Protein AF-A0A1Z4QZ25-F1 (afdb_monomer_lite)

Sequence (84 aa):
MSGQIFFLSKEEFLESFDFGEVVDRVTIDLSNAHLWDQGAVATLDRIVWKFRRNGADVKLLGLNQASATLVEKLGIHNQSGSEK

Structure (mmCIF, N/CA/C/O backbone):
data_AF-A0A1Z4QZ25-F1
#
_entry.id   AF-A0A1Z4QZ25-F1
#
loop_
_atom_site.group_PDB
_atom_site.id
_atom_site.type_symbol
_atom_site.label_atom_id
_atom_site.label_alt_id
_atom_site.label_comp_id
_atom_site.label_asym_id
_atom_site.label_entity_id
_atom_site.label_seq_id
_atom_site.pdbx_PDB_ins_code
_atom_site.Cartn_x
_atom_site.Cartn_y
_atom_site.Cartn_z
_atom_site.occupancy
_atom_site.B_iso_or_equiv
_atom_site.auth_seq_id
_atom_site.auth_comp_id
_atom_site.auth_asym_id
_atom_site.auth_atom_id
_atom_site.pdbx_PDB_model_num
ATOM 1 N N . MET A 1 1 ? -18.259 -1.077 -0.987 1.00 26.95 1 MET A N 1
ATOM 2 C CA . MET A 1 1 ? -17.701 -0.542 -2.246 1.00 26.95 1 MET A CA 1
ATOM 3 C C . MET A 1 1 ? -16.194 -0.698 -2.145 1.00 26.95 1 MET A C 1
ATOM 5 O O . MET A 1 1 ? -15.624 -0.132 -1.229 1.00 26.95 1 MET A O 1
ATOM 9 N N . SER A 1 2 ? -15.571 -1.544 -2.962 1.00 32.28 2 SER A N 1
ATOM 10 C CA . SER A 1 2 ? -14.119 -1.774 -2.947 1.00 32.28 2 SER A CA 1
ATOM 11 C C . SER A 1 2 ? -13.490 -0.958 -4.075 1.00 32.28 2 SER A C 1
ATOM 13 O O . SER A 1 2 ? -13.740 -1.231 -5.246 1.00 32.28 2 SER A O 1
ATOM 15 N N . GLY A 1 3 ? -12.745 0.086 -3.710 1.00 34.16 3 GLY A N 1
ATOM 16 C CA . GLY A 1 3 ? -12.046 0.959 -4.649 1.00 34.16 3 GLY A CA 1
ATOM 17 C C . GLY A 1 3 ? -10.820 0.265 -5.233 1.00 34.16 3 GLY A C 1
ATOM 18 O O . GLY A 1 3 ? -9.994 -0.275 -4.501 1.00 34.16 3 GLY A O 1
ATOM 19 N N . GLN A 1 4 ? -10.720 0.268 -6.556 1.00 38.12 4 GLN A N 1
ATOM 20 C CA . GLN A 1 4 ? -9.550 -0.192 -7.290 1.00 38.12 4 GLN A CA 1
ATOM 21 C C . GLN A 1 4 ? -8.665 1.030 -7.545 1.00 38.12 4 GLN A C 1
ATOM 23 O O . GLN A 1 4 ? -9.101 1.965 -8.214 1.00 38.12 4 GLN A O 1
ATOM 28 N N . ILE A 1 5 ? -7.460 1.051 -6.972 1.00 44.53 5 ILE A N 1
ATOM 29 C CA . ILE A 1 5 ? -6.553 2.196 -7.091 1.00 44.53 5 ILE A CA 1
ATOM 30 C C . ILE A 1 5 ? -5.492 1.904 -8.159 1.00 44.53 5 ILE A C 1
ATOM 32 O O . ILE A 1 5 ? -4.802 0.887 -8.101 1.00 44.53 5 ILE A O 1
ATOM 36 N N . PHE A 1 6 ? -5.380 2.802 -9.139 1.00 43.44 6 PHE A N 1
ATOM 37 C CA . PHE A 1 6 ? -4.313 2.846 -10.141 1.00 43.44 6 PHE A CA 1
ATOM 38 C C . PHE A 1 6 ? -3.417 4.049 -9.822 1.00 43.44 6 PHE A C 1
ATOM 40 O O . PHE A 1 6 ? -3.942 5.112 -9.501 1.00 43.44 6 PHE A O 1
ATOM 47 N N . PHE A 1 7 ? -2.091 3.901 -9.892 1.00 51.72 7 PHE A N 1
ATOM 48 C CA . PHE A 1 7 ? -1.165 4.910 -9.364 1.00 51.72 7 PHE A CA 1
ATOM 49 C C . PHE A 1 7 ? -0.190 5.455 -10.410 1.00 51.72 7 PHE A C 1
ATOM 51 O O . PHE A 1 7 ? 0.548 4.703 -11.048 1.00 51.72 7 PHE A O 1
ATOM 58 N N . LEU A 1 8 ? -0.167 6.784 -10.511 1.00 40.12 8 LEU A N 1
ATOM 59 C CA . LEU A 1 8 ? 0.881 7.615 -11.095 1.00 40.12 8 LEU A CA 1
ATOM 60 C C . LEU A 1 8 ? 1.588 8.284 -9.891 1.00 40.12 8 LEU A C 1
ATOM 62 O O . LEU A 1 8 ? 0.910 8.780 -9.010 1.00 40.12 8 LEU A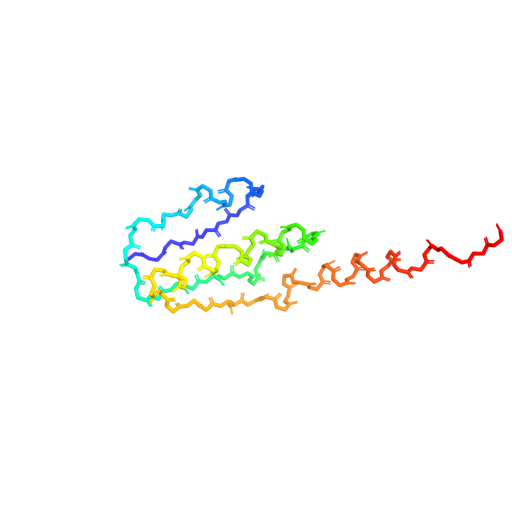 O 1
ATOM 66 N N . SER A 1 9 ? 2.922 8.237 -9.808 1.00 53.69 9 SER A N 1
ATOM 67 C CA . SER A 1 9 ? 3.777 8.863 -8.761 1.00 53.69 9 SER A CA 1
ATOM 68 C C . SER A 1 9 ? 3.698 8.359 -7.289 1.00 53.69 9 SER A C 1
ATOM 70 O O . SER A 1 9 ? 2.750 7.704 -6.862 1.00 53.69 9 SER A O 1
ATOM 72 N N . LYS A 1 10 ? 4.775 8.598 -6.508 1.00 55.53 10 LYS A N 1
ATOM 73 C CA . LYS A 1 10 ? 4.957 8.121 -5.111 1.00 55.53 10 LYS A CA 1
ATOM 74 C C . LYS A 1 10 ? 4.237 8.999 -4.085 1.00 55.53 10 LYS A C 1
ATOM 76 O O . LYS A 1 10 ? 3.816 8.496 -3.045 1.00 55.53 10 LYS A O 1
ATOM 81 N N . GLU A 1 11 ? 4.146 10.296 -4.344 1.00 57.28 11 GLU A N 1
ATOM 82 C CA . GLU A 1 11 ? 3.483 11.266 -3.475 1.00 57.28 11 GLU A CA 1
ATOM 83 C C . GLU A 1 11 ? 1.959 11.110 -3.539 1.00 57.28 11 GLU A C 1
ATOM 85 O O . GLU A 1 11 ? 1.323 10.970 -2.494 1.00 57.28 11 GLU A O 1
ATOM 90 N N . GLU A 1 12 ? 1.393 10.990 -4.745 1.00 62.06 12 GLU A N 1
ATOM 91 C CA . GLU A 1 12 ? -0.040 10.715 -4.936 1.00 62.06 12 GLU A CA 1
ATOM 92 C C . GLU A 1 12 ? -0.442 9.356 -4.347 1.00 62.06 12 GLU A C 1
ATOM 94 O O . GLU A 1 12 ? -1.545 9.203 -3.821 1.00 62.06 12 GLU A O 1
ATOM 99 N N . PHE A 1 13 ? 0.477 8.379 -4.348 1.00 67.25 13 PHE A N 1
ATOM 100 C CA . PHE A 1 13 ? 0.276 7.103 -3.662 1.00 67.25 13 PHE A CA 1
ATOM 101 C C . PHE A 1 13 ? -0.020 7.328 -2.179 1.00 67.25 13 PHE A C 1
ATOM 103 O O . PHE A 1 13 ? -1.007 6.808 -1.682 1.00 67.25 13 PHE A O 1
ATOM 110 N N . LEU A 1 14 ? 0.779 8.128 -1.467 1.00 65.69 14 LEU A N 1
ATOM 111 C CA . LEU A 1 14 ? 0.623 8.302 -0.020 1.00 65.69 14 LEU A CA 1
ATOM 112 C C . LEU A 1 14 ? -0.632 9.102 0.359 1.00 65.69 14 LEU A C 1
ATOM 114 O O . LEU A 1 14 ? -1.254 8.789 1.373 1.00 65.69 14 LEU A O 1
ATOM 118 N N . GLU A 1 15 ? -0.982 10.116 -0.434 1.00 69.56 15 GLU A N 1
ATOM 119 C CA . GLU A 1 15 ? -2.156 10.973 -0.202 1.00 69.56 15 GLU A CA 1
ATOM 120 C C . GLU A 1 15 ? -3.482 10.285 -0.542 1.00 69.56 15 GLU A C 1
ATOM 122 O O . GLU A 1 15 ? -4.523 10.658 -0.008 1.00 69.56 15 GLU A O 1
ATOM 127 N N . SER A 1 16 ? -3.455 9.245 -1.376 1.00 66.81 16 SER A N 1
ATOM 128 C CA . SER A 1 16 ? -4.653 8.468 -1.714 1.00 66.81 16 SER A CA 1
ATOM 129 C C . SER A 1 16 ? -5.153 7.543 -0.594 1.00 66.81 16 SER A C 1
ATOM 131 O O . SER A 1 16 ? -6.253 6.998 -0.698 1.00 66.81 16 SER A O 1
ATOM 133 N N . PHE A 1 17 ? -4.360 7.338 0.465 1.00 68.62 17 PHE A N 1
ATOM 134 C CA . PHE A 1 17 ? -4.739 6.487 1.590 1.00 68.62 17 PHE A CA 1
ATOM 135 C C . PHE A 1 17 ? -5.301 7.327 2.734 1.00 68.62 17 PHE A C 1
ATOM 137 O O . PHE A 1 17 ? -4.587 8.116 3.358 1.00 68.62 17 PHE A O 1
ATOM 144 N N . ASP A 1 18 ? -6.568 7.089 3.066 1.00 70.25 18 ASP A N 1
ATOM 145 C CA . ASP A 1 18 ? -7.140 7.567 4.318 1.00 70.25 18 ASP A CA 1
ATOM 146 C C . ASP A 1 18 ? -6.704 6.637 5.462 1.00 70.25 18 ASP A C 1
ATOM 148 O O . ASP A 1 18 ? -7.042 5.454 5.504 1.00 70.25 18 ASP A O 1
ATOM 152 N N . PHE A 1 19 ? -5.899 7.173 6.379 1.00 72.81 19 PHE A N 1
ATOM 153 C CA . PHE A 1 19 ? -5.444 6.465 7.579 1.00 72.81 19 PHE A CA 1
ATOM 154 C C . PHE A 1 19 ? -6.285 6.803 8.819 1.00 72.81 19 PHE A C 1
ATOM 156 O O . PHE A 1 19 ? -5.976 6.308 9.904 1.00 72.81 19 PHE A O 1
ATOM 163 N N . GLY A 1 20 ? -7.272 7.695 8.701 1.00 70.25 20 GLY A N 1
ATOM 164 C CA . GLY A 1 20 ? -8.162 8.099 9.789 1.00 70.25 20 GLY A CA 1
ATOM 165 C C . GLY A 1 20 ? -9.325 7.133 10.002 1.00 70.25 20 GLY A C 1
ATOM 166 O O . GLY A 1 20 ? -9.862 7.059 11.107 1.00 70.25 20 GLY A O 1
ATOM 167 N N . GLU A 1 21 ? -9.687 6.364 8.976 1.00 71.56 21 GLU A N 1
ATOM 168 C CA . GLU A 1 21 ? -10.717 5.335 9.072 1.00 71.56 21 GLU A CA 1
ATOM 169 C C . GLU A 1 21 ? -10.165 4.060 9.732 1.00 71.56 21 GLU A C 1
ATOM 171 O O . GLU A 1 21 ? -9.115 3.530 9.353 1.00 71.56 21 GLU A O 1
ATOM 176 N N . VAL A 1 22 ? -10.876 3.557 10.745 1.00 70.19 22 VAL A N 1
ATOM 177 C CA . VAL A 1 22 ? -10.551 2.274 11.378 1.00 70.19 22 VAL A CA 1
ATOM 178 C C . VAL A 1 22 ? -11.095 1.166 10.490 1.00 70.19 22 VAL A C 1
ATOM 180 O O . VAL A 1 22 ? -12.303 0.952 10.411 1.00 70.19 22 VAL A O 1
ATOM 183 N N . VAL A 1 23 ? -10.188 0.465 9.821 1.00 81.69 23 VAL A N 1
ATOM 184 C CA . VAL A 1 23 ? -10.503 -0.650 8.929 1.00 81.69 23 VAL A CA 1
ATOM 185 C C . VAL A 1 23 ? -9.917 -1.940 9.490 1.00 81.69 23 VAL A C 1
ATOM 187 O O . VAL A 1 23 ? -8.744 -1.988 9.845 1.00 81.69 23 VAL A O 1
ATOM 190 N N . ASP A 1 24 ? -10.714 -3.007 9.541 1.00 82.44 24 ASP A N 1
ATOM 191 C CA . ASP A 1 24 ? -10.250 -4.301 10.066 1.00 82.44 24 ASP A CA 1
ATOM 192 C C . ASP A 1 24 ? -9.293 -5.012 9.103 1.00 82.44 24 ASP A C 1
ATOM 194 O O . ASP A 1 24 ? -8.419 -5.770 9.524 1.00 82.44 24 ASP A O 1
ATOM 198 N N . ARG A 1 25 ? -9.455 -4.794 7.790 1.00 84.44 25 ARG A N 1
ATOM 199 C CA . ARG A 1 25 ? -8.640 -5.435 6.755 1.00 84.44 25 ARG A CA 1
ATOM 200 C C . ARG A 1 25 ? -8.386 -4.511 5.574 1.00 84.44 25 ARG A C 1
ATOM 202 O O . ARG A 1 25 ? -9.315 -3.962 4.992 1.00 84.44 25 ARG A O 1
ATOM 209 N N . VAL A 1 26 ? -7.130 -4.454 5.148 1.00 85.75 26 VAL A N 1
ATOM 210 C CA . VAL A 1 26 ? -6.673 -3.733 3.959 1.00 85.75 26 VAL A CA 1
ATOM 211 C C . VAL A 1 26 ? -6.031 -4.725 3.002 1.00 85.75 26 VAL A C 1
ATOM 213 O O . VAL A 1 26 ? -5.137 -5.481 3.375 1.00 85.75 26 VAL A O 1
ATOM 216 N N . THR A 1 27 ? -6.480 -4.731 1.749 1.00 87.00 27 THR A N 1
ATOM 217 C CA . THR A 1 27 ? -5.831 -5.503 0.682 1.00 87.00 27 THR A CA 1
ATOM 218 C C . THR A 1 27 ? -5.190 -4.536 -0.297 1.00 87.00 27 THR A C 1
ATOM 220 O O . THR A 1 27 ? -5.885 -3.715 -0.886 1.00 87.00 27 THR A O 1
ATOM 223 N N . ILE A 1 28 ? -3.875 -4.642 -0.472 1.00 84.44 28 ILE A N 1
ATOM 224 C CA . ILE A 1 28 ? -3.113 -3.860 -1.445 1.00 84.44 28 ILE A CA 1
ATOM 225 C C . ILE A 1 28 ? -2.748 -4.801 -2.589 1.00 84.44 28 ILE A C 1
ATOM 227 O O . ILE A 1 28 ? -1.949 -5.724 -2.410 1.00 84.44 28 ILE A O 1
ATOM 231 N N . ASP A 1 29 ? -3.366 -4.590 -3.749 1.00 81.44 29 ASP A N 1
ATOM 232 C CA . ASP A 1 29 ? -3.089 -5.374 -4.948 1.00 81.44 29 ASP A CA 1
ATOM 233 C C . ASP A 1 29 ? -2.022 -4.695 -5.809 1.00 81.44 29 ASP A C 1
ATOM 235 O O . ASP A 1 29 ? -2.224 -3.614 -6.357 1.00 81.44 29 ASP A O 1
ATOM 239 N N . LEU A 1 30 ? -0.867 -5.349 -5.902 1.00 80.06 30 LEU A N 1
ATOM 240 C CA . LEU A 1 30 ? 0.299 -4.921 -6.665 1.00 80.06 30 LEU A CA 1
ATOM 241 C C . LEU A 1 30 ? 0.482 -5.764 -7.933 1.00 80.06 30 LEU A C 1
ATOM 243 O O . LEU A 1 30 ? 1.522 -5.670 -8.574 1.00 80.06 30 LEU A O 1
ATOM 247 N N . SER A 1 31 ? -0.495 -6.591 -8.316 1.00 77.88 31 SER A N 1
ATOM 248 C CA . SER A 1 31 ? -0.361 -7.517 -9.453 1.00 77.88 31 SER A CA 1
ATOM 249 C C . SER A 1 31 ? -0.094 -6.808 -10.784 1.00 77.88 31 SER A C 1
ATOM 251 O O . SER A 1 31 ? 0.539 -7.389 -11.657 1.00 77.88 31 SER A O 1
ATOM 253 N N . ASN A 1 32 ? -0.526 -5.548 -10.913 1.00 75.44 32 ASN A N 1
ATOM 254 C CA . ASN A 1 32 ? -0.260 -4.680 -12.068 1.00 75.44 32 ASN A CA 1
ATOM 255 C C . ASN A 1 32 ? 0.631 -3.473 -11.714 1.00 75.44 32 ASN A C 1
ATOM 257 O O . ASN A 1 32 ? 0.657 -2.485 -12.446 1.00 75.44 32 ASN A O 1
ATOM 261 N N . ALA A 1 33 ? 1.312 -3.509 -10.568 1.00 74.19 33 ALA A N 1
ATOM 262 C CA . ALA A 1 33 ? 2.216 -2.449 -10.138 1.00 74.19 33 ALA A CA 1
ATOM 263 C C . ALA A 1 33 ? 3.667 -2.812 -10.473 1.00 74.19 33 ALA A C 1
ATOM 265 O O . ALA A 1 33 ? 4.042 -3.981 -10.470 1.00 74.19 33 ALA A O 1
ATOM 266 N N . HIS A 1 34 ? 4.503 -1.798 -10.691 1.00 74.00 34 HIS A N 1
ATOM 267 C CA . HIS A 1 34 ? 5.942 -1.965 -10.886 1.00 74.00 34 HIS A CA 1
ATOM 268 C C . HIS A 1 34 ? 6.699 -1.161 -9.827 1.00 74.00 34 HIS A C 1
ATOM 270 O O . HIS A 1 34 ? 6.545 0.059 -9.732 1.00 74.00 34 HIS A O 1
ATOM 276 N N . LEU A 1 35 ? 7.520 -1.834 -9.016 1.00 73.75 35 LEU A N 1
ATOM 277 C CA . LEU A 1 35 ? 8.379 -1.189 -8.023 1.00 73.75 35 LEU A CA 1
ATOM 278 C C . LEU A 1 35 ? 9.733 -0.886 -8.670 1.00 73.75 35 LEU A C 1
ATOM 280 O O . LEU A 1 35 ? 10.567 -1.766 -8.862 1.00 73.75 35 LEU A O 1
ATOM 284 N N . TRP A 1 36 ? 9.943 0.380 -9.025 1.00 73.56 36 TRP A N 1
ATOM 285 C CA . TRP A 1 36 ? 11.090 0.808 -9.833 1.00 73.56 36 TRP A CA 1
ATOM 286 C C . TRP A 1 36 ? 12.370 1.117 -9.0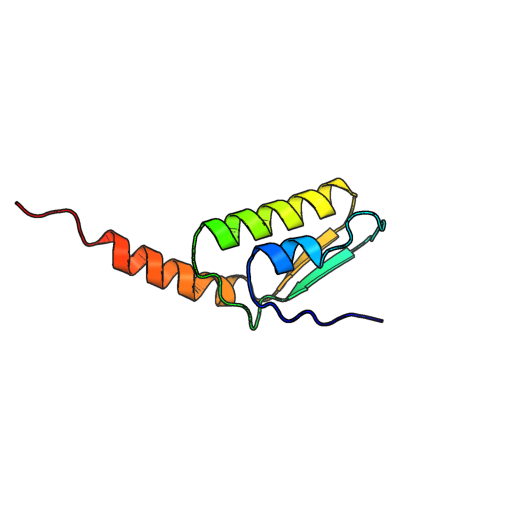38 1.00 73.56 36 TRP A C 1
ATOM 288 O O . TRP A 1 36 ? 13.422 1.319 -9.651 1.00 73.56 36 TRP A O 1
ATOM 298 N N . ASP A 1 37 ? 12.310 1.211 -7.704 1.00 73.56 37 ASP A N 1
ATOM 299 C CA . ASP A 1 37 ? 13.466 1.471 -6.832 1.00 73.56 37 ASP A CA 1
ATOM 300 C C . ASP A 1 37 ? 13.204 1.113 -5.352 1.00 73.56 37 ASP A C 1
ATOM 302 O O . ASP A 1 37 ? 12.077 0.822 -4.947 1.00 73.56 37 ASP A O 1
ATOM 306 N N . GLN A 1 38 ? 14.263 1.157 -4.531 1.00 74.81 38 GLN A N 1
ATOM 307 C CA . GLN A 1 38 ? 14.192 0.908 -3.084 1.00 74.81 38 GLN A CA 1
ATOM 308 C C . GLN A 1 38 ? 13.282 1.902 -2.345 1.00 74.81 38 GLN A C 1
ATOM 310 O O . GLN A 1 38 ? 12.683 1.550 -1.332 1.00 74.81 38 GLN A O 1
ATOM 315 N N . GLY A 1 39 ? 13.136 3.128 -2.854 1.00 77.44 39 GLY A N 1
ATOM 316 C CA . GLY A 1 39 ? 12.234 4.126 -2.286 1.00 77.44 39 GLY A CA 1
ATOM 317 C C . GLY A 1 39 ? 10.764 3.734 -2.437 1.00 77.44 39 GLY A C 1
ATOM 318 O O . GLY A 1 39 ? 9.989 3.945 -1.513 1.00 77.44 39 GLY A O 1
ATOM 319 N N . ALA A 1 40 ? 10.375 3.108 -3.551 1.00 76.75 40 ALA A N 1
ATOM 320 C CA . ALA A 1 40 ? 9.019 2.587 -3.739 1.00 76.75 40 ALA A CA 1
ATOM 321 C C . ALA A 1 40 ? 8.694 1.482 -2.719 1.00 76.75 40 ALA A C 1
ATOM 323 O O . ALA A 1 40 ? 7.609 1.473 -2.138 1.00 76.75 40 ALA A O 1
ATOM 324 N N . VAL A 1 41 ? 9.662 0.599 -2.445 1.00 80.06 41 VAL A N 1
ATOM 325 C CA . VAL A 1 41 ? 9.539 -0.431 -1.400 1.00 80.06 41 VAL A CA 1
ATOM 326 C C . VAL A 1 41 ? 9.413 0.203 -0.017 1.00 80.06 41 VAL A C 1
ATOM 328 O O . VAL A 1 41 ? 8.522 -0.166 0.742 1.00 80.06 41 VAL A O 1
ATOM 331 N N . ALA A 1 42 ? 10.258 1.188 0.299 1.00 83.06 42 ALA A N 1
ATOM 332 C CA . ALA A 1 42 ? 10.228 1.875 1.587 1.00 83.06 42 ALA A CA 1
ATOM 333 C C . ALA A 1 42 ? 8.898 2.614 1.825 1.00 83.06 42 ALA A C 1
ATOM 335 O O . ALA A 1 42 ? 8.358 2.587 2.931 1.00 83.06 42 ALA A O 1
ATOM 336 N N . THR A 1 43 ? 8.339 3.245 0.790 1.00 82.00 43 THR A N 1
ATOM 337 C CA . THR A 1 43 ? 7.025 3.900 0.861 1.00 82.00 43 THR A CA 1
ATOM 338 C C . THR A 1 43 ? 5.907 2.891 1.117 1.00 82.00 43 THR A C 1
ATOM 340 O O . THR A 1 43 ? 5.078 3.121 2.001 1.00 82.00 43 THR A O 1
ATOM 343 N N . LEU A 1 44 ? 5.899 1.761 0.399 1.00 84.81 44 LEU A N 1
ATOM 344 C CA . LEU A 1 44 ? 4.928 0.686 0.616 1.00 84.81 44 LEU A CA 1
ATOM 345 C C . LEU A 1 44 ? 5.008 0.147 2.049 1.00 84.81 44 LEU A C 1
ATOM 347 O O . LEU A 1 44 ? 3.982 0.018 2.716 1.00 84.81 44 LEU A O 1
ATOM 351 N N . ASP A 1 45 ? 6.219 -0.109 2.543 1.00 86.69 45 ASP A N 1
ATOM 352 C CA . ASP A 1 45 ? 6.442 -0.609 3.900 1.00 86.69 45 ASP A CA 1
ATOM 353 C C . ASP A 1 45 ? 5.901 0.368 4.956 1.00 86.69 45 ASP A C 1
ATOM 355 O O . ASP A 1 45 ? 5.198 -0.021 5.891 1.00 86.69 45 ASP A O 1
ATOM 359 N N . ARG A 1 46 ? 6.107 1.674 4.745 1.00 88.50 46 ARG A N 1
ATOM 360 C CA . ARG A 1 46 ? 5.578 2.726 5.624 1.00 88.50 46 ARG A CA 1
ATOM 361 C C . ARG A 1 46 ? 4.048 2.749 5.670 1.00 88.50 46 ARG A C 1
ATOM 363 O O . ARG A 1 46 ? 3.477 3.010 6.730 1.00 88.50 46 ARG A O 1
ATOM 370 N N . ILE A 1 47 ? 3.385 2.482 4.547 1.00 85.38 47 ILE A N 1
ATOM 371 C CA . ILE A 1 47 ? 1.919 2.423 4.450 1.00 85.38 47 ILE A CA 1
ATOM 372 C C . ILE A 1 47 ? 1.381 1.187 5.167 1.00 85.38 47 ILE A C 1
ATOM 374 O O . ILE A 1 47 ? 0.487 1.306 6.006 1.00 85.38 47 ILE A O 1
ATOM 378 N N . VAL A 1 48 ? 1.974 0.018 4.910 1.00 88.12 48 VAL A N 1
ATOM 379 C CA . VAL A 1 48 ? 1.633 -1.234 5.601 1.00 88.12 48 VAL A CA 1
ATOM 380 C C . VAL A 1 48 ? 1.797 -1.072 7.110 1.00 88.12 48 VAL A C 1
ATOM 382 O O . VAL A 1 48 ? 0.917 -1.466 7.877 1.00 88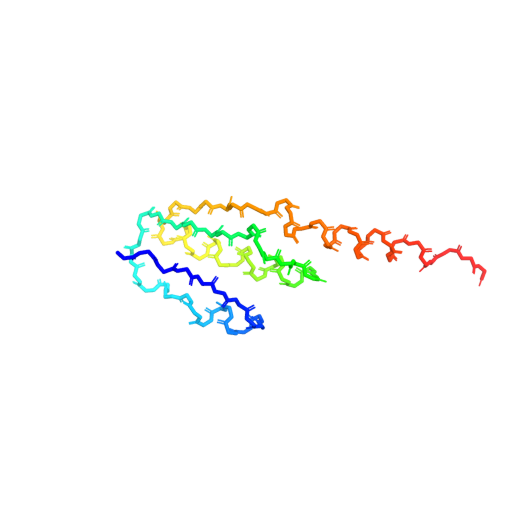.12 48 VAL A O 1
ATOM 385 N N . TRP A 1 49 ? 2.892 -0.447 7.545 1.00 89.88 49 TRP A N 1
ATOM 386 C CA . TRP A 1 49 ? 3.146 -0.174 8.954 1.00 89.88 49 TRP A CA 1
ATOM 387 C C . TRP A 1 49 ? 2.079 0.729 9.581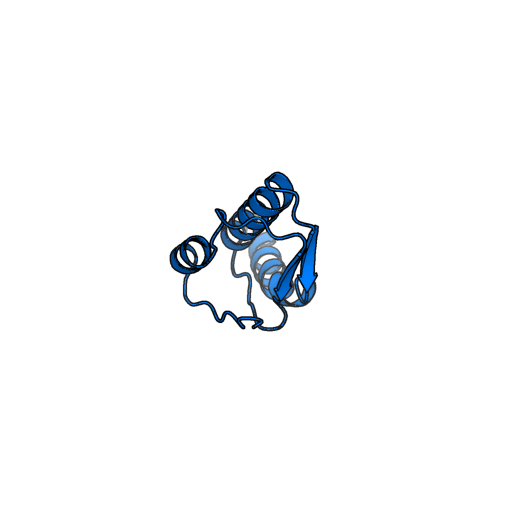 1.00 89.88 49 TRP A C 1
ATOM 389 O O . TRP A 1 49 ? 1.587 0.412 10.664 1.00 89.88 49 TRP A O 1
ATOM 399 N N . LYS A 1 50 ? 1.676 1.818 8.909 1.00 87.38 50 LYS A N 1
ATOM 400 C CA . LYS A 1 50 ? 0.611 2.707 9.406 1.00 87.38 50 LYS A CA 1
ATOM 401 C C . LYS A 1 50 ? -0.716 1.968 9.585 1.00 87.38 50 LYS A C 1
ATOM 403 O O . LYS A 1 50 ? -1.322 2.083 10.645 1.00 87.38 50 LYS A O 1
ATOM 408 N N . PHE A 1 51 ? -1.136 1.179 8.598 1.00 86.69 51 PHE A N 1
ATOM 409 C CA . PHE A 1 51 ? -2.384 0.416 8.692 1.00 86.69 51 PHE A CA 1
ATOM 410 C C . PHE A 1 51 ? -2.347 -0.619 9.819 1.00 86.69 51 PHE A C 1
ATOM 412 O O . PHE A 1 51 ? -3.266 -0.677 10.633 1.00 86.69 51 PHE A O 1
ATOM 419 N N . ARG A 1 52 ? -1.248 -1.372 9.941 1.00 87.56 52 ARG A N 1
ATOM 420 C CA . ARG A 1 52 ? -1.076 -2.341 11.035 1.00 87.56 52 ARG A CA 1
ATOM 421 C C . ARG A 1 52 ? -1.070 -1.676 12.407 1.00 87.56 52 ARG A C 1
ATOM 423 O O . ARG A 1 52 ? -1.633 -2.221 13.350 1.00 87.56 52 ARG A O 1
ATOM 430 N N . ARG A 1 53 ? -0.469 -0.487 12.526 1.00 88.19 53 ARG A N 1
ATOM 431 C CA . ARG A 1 53 ? -0.484 0.301 13.768 1.00 88.19 53 ARG A CA 1
ATOM 432 C C . ARG A 1 53 ? -1.902 0.705 14.179 1.00 88.19 53 ARG 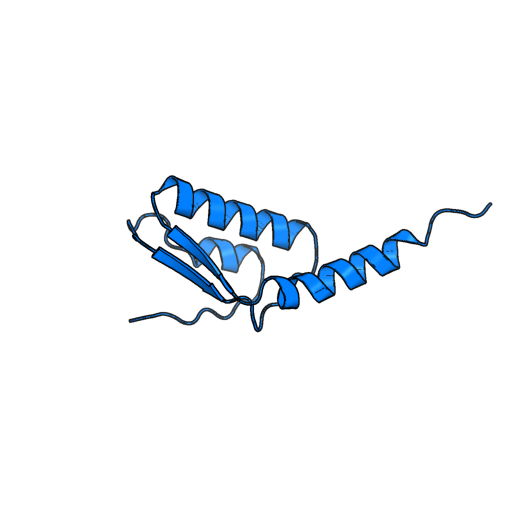A C 1
ATOM 434 O O . ARG A 1 53 ? -2.172 0.781 15.373 1.00 88.19 53 ARG A O 1
ATOM 441 N N . ASN A 1 54 ? -2.789 0.915 13.211 1.00 86.38 54 ASN A N 1
ATOM 442 C CA . ASN A 1 54 ? -4.201 1.217 13.444 1.00 86.38 54 ASN A CA 1
ATOM 443 C C . ASN A 1 54 ? -5.062 -0.039 13.687 1.00 86.38 54 ASN A C 1
ATOM 445 O O . ASN A 1 54 ? -6.277 0.077 13.802 1.00 86.38 54 ASN A O 1
ATOM 449 N N . GLY A 1 55 ? -4.453 -1.226 13.787 1.00 85.12 55 GLY A N 1
ATOM 450 C CA . GLY A 1 55 ? -5.148 -2.489 14.055 1.00 85.12 55 GLY A CA 1
ATOM 451 C C . GLY A 1 55 ? -5.629 -3.234 12.809 1.00 85.12 55 GLY A C 1
ATOM 452 O O . GLY A 1 55 ? -6.234 -4.293 12.949 1.00 85.12 55 GLY A O 1
ATOM 453 N N . ALA A 1 56 ? -5.335 -2.733 11.607 1.00 88.38 56 ALA A N 1
ATOM 454 C CA . 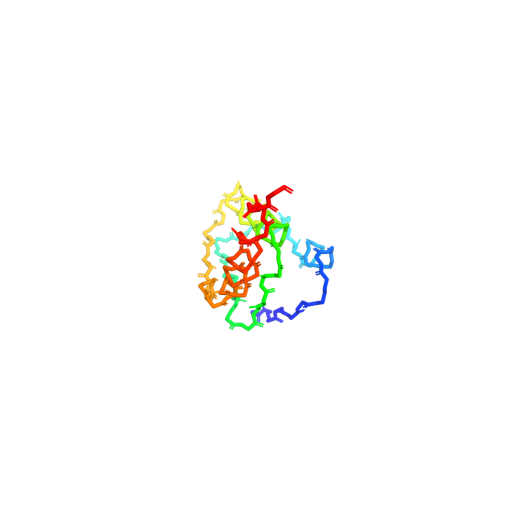ALA A 1 56 ? -5.774 -3.359 10.367 1.00 88.38 56 ALA A CA 1
ATOM 455 C C . ALA A 1 56 ? -4.916 -4.580 9.988 1.00 88.38 56 ALA A C 1
ATOM 457 O O . ALA A 1 56 ? -3.680 -4.530 10.000 1.00 88.38 56 ALA A O 1
ATOM 458 N N . ASP A 1 57 ? -5.568 -5.655 9.549 1.00 87.06 57 ASP A N 1
ATOM 459 C CA . ASP A 1 57 ? -4.933 -6.793 8.884 1.00 87.06 57 ASP A CA 1
ATOM 460 C C . ASP A 1 57 ? -4.583 -6.425 7.434 1.00 87.06 57 ASP A C 1
ATOM 462 O O . ASP A 1 57 ? -5.464 -6.196 6.605 1.00 87.06 57 ASP A O 1
ATOM 466 N N . VAL A 1 58 ? -3.291 -6.343 7.111 1.00 88.44 58 VAL A N 1
ATOM 467 C CA . VAL A 1 58 ? -2.828 -5.899 5.786 1.00 88.44 58 VAL A CA 1
ATOM 468 C C . VAL A 1 58 ? -2.337 -7.077 4.954 1.00 88.44 58 VAL A C 1
ATOM 470 O O . VAL A 1 58 ? -1.325 -7.703 5.290 1.00 88.44 58 VAL A O 1
ATOM 473 N N . LYS A 1 59 ? -2.998 -7.310 3.816 1.00 88.31 59 LYS A N 1
ATOM 474 C CA . LYS A 1 59 ? -2.644 -8.326 2.821 1.00 88.31 59 LYS A CA 1
ATOM 475 C C . LYS A 1 59 ? -2.073 -7.682 1.560 1.00 88.31 59 LYS A C 1
ATOM 477 O O . LYS A 1 59 ? -2.720 -6.844 0.940 1.00 88.31 59 LYS A O 1
ATOM 482 N N . LEU A 1 60 ? -0.885 -8.125 1.155 1.00 86.38 60 LEU A N 1
ATOM 483 C CA . LEU A 1 60 ? -0.257 -7.733 -0.108 1.00 86.38 60 LEU A CA 1
ATOM 484 C C . LEU A 1 60 ? -0.490 -8.830 -1.153 1.00 86.38 60 LEU A C 1
ATOM 486 O O . LEU A 1 60 ? -0.176 -9.995 -0.905 1.00 86.38 60 LEU A O 1
ATOM 490 N N . LEU A 1 61 ? -1.029 -8.469 -2.315 1.00 86.00 61 LEU A N 1
ATOM 491 C CA . LEU A 1 61 ? -1.166 -9.354 -3.476 1.00 86.00 61 LEU A CA 1
ATOM 492 C C . LEU A 1 61 ? -0.204 -8.899 -4.573 1.00 86.00 61 LEU A C 1
ATOM 494 O O . LEU A 1 61 ? 0.069 -7.713 -4.697 1.00 86.00 61 LEU A O 1
ATOM 498 N N . GLY A 1 62 ? 0.349 -9.833 -5.348 1.00 83.19 62 GLY A N 1
ATOM 499 C CA . GLY A 1 62 ? 1.188 -9.491 -6.503 1.00 83.19 62 GLY A CA 1
ATOM 500 C C . GLY A 1 62 ? 2.563 -8.884 -6.188 1.00 83.19 62 GLY A C 1
ATOM 501 O O . GLY A 1 62 ? 3.285 -8.541 -7.119 1.00 83.19 62 GLY A O 1
ATOM 502 N N . LEU A 1 63 ? 2.974 -8.802 -4.912 1.00 80.75 63 LEU A N 1
ATOM 503 C CA . LEU A 1 63 ? 4.250 -8.189 -4.510 1.00 80.75 63 LEU A CA 1
ATOM 504 C C . LEU A 1 63 ? 5.454 -8.784 -5.251 1.00 80.75 63 LEU A C 1
ATOM 506 O O . LEU A 1 63 ? 6.303 -8.031 -5.710 1.00 80.75 63 LEU A O 1
ATOM 510 N N . ASN A 1 64 ? 5.497 -10.110 -5.420 1.00 79.19 64 ASN A N 1
ATOM 511 C CA . ASN A 1 64 ? 6.584 -10.779 -6.140 1.00 79.19 64 ASN A CA 1
ATOM 512 C C . ASN A 1 64 ? 6.728 -10.271 -7.582 1.00 79.19 64 ASN A C 1
ATOM 514 O O . ASN A 1 64 ? 7.848 -10.054 -8.038 1.00 79.19 64 ASN A O 1
ATOM 518 N N . GLN A 1 65 ? 5.606 -10.061 -8.277 1.00 76.31 65 GLN A N 1
ATOM 519 C CA . GLN A 1 65 ? 5.599 -9.541 -9.647 1.00 76.31 65 GLN A CA 1
ATOM 520 C C . GLN A 1 65 ? 6.044 -8.078 -9.661 1.00 76.31 65 GLN A C 1
ATOM 522 O O . GLN A 1 65 ? 6.935 -7.709 -10.421 1.00 76.31 65 GLN A O 1
ATOM 527 N N . ALA A 1 66 ? 5.519 -7.268 -8.740 1.00 71.81 66 ALA A N 1
ATOM 528 C CA . ALA A 1 66 ? 5.891 -5.863 -8.630 1.00 71.81 66 ALA A CA 1
ATOM 529 C C . ALA A 1 66 ? 7.373 -5.655 -8.276 1.00 71.81 66 ALA A C 1
ATOM 531 O O . ALA A 1 66 ? 8.001 -4.720 -8.771 1.00 71.81 66 ALA A O 1
ATOM 532 N N . SER A 1 67 ? 7.951 -6.532 -7.447 1.00 72.12 67 SER A N 1
ATOM 533 C CA . SER A 1 67 ? 9.366 -6.500 -7.063 1.00 72.12 67 SER A CA 1
ATOM 534 C C . SER A 1 67 ? 10.312 -7.095 -8.105 1.00 72.12 67 SER A C 1
ATOM 536 O O . SER A 1 67 ? 11.518 -6.882 -8.001 1.00 72.12 67 SER A O 1
ATOM 538 N N . ALA A 1 68 ? 9.811 -7.830 -9.104 1.00 74.81 68 ALA A N 1
ATOM 539 C CA . ALA A 1 68 ? 10.660 -8.465 -10.112 1.00 74.81 68 ALA A CA 1
ATOM 540 C C . ALA A 1 68 ? 11.505 -7.426 -10.868 1.00 74.81 68 ALA A C 1
ATOM 542 O O . ALA A 1 68 ? 12.715 -7.591 -11.006 1.00 74.81 68 ALA A O 1
ATOM 543 N N . THR A 1 69 ? 10.895 -6.295 -11.235 1.00 68.44 69 THR A N 1
ATOM 544 C CA . THR A 1 69 ? 11.585 -5.166 -11.877 1.00 68.44 69 THR A CA 1
ATOM 545 C C . THR A 1 69 ? 12.658 -4.544 -10.975 1.00 68.44 69 THR A C 1
ATOM 547 O O . THR A 1 69 ? 13.691 -4.090 -11.463 1.00 68.44 69 THR A O 1
ATOM 550 N N . LEU A 1 70 ? 12.460 -4.545 -9.651 1.00 68.88 70 LEU A N 1
ATOM 551 C CA . LEU A 1 70 ? 13.458 -4.054 -8.700 1.00 68.88 70 LEU A CA 1
ATOM 552 C C . LEU A 1 70 ? 14.680 -4.974 -8.641 1.00 68.88 70 LEU A C 1
ATOM 554 O O . LEU A 1 70 ? 15.808 -4.487 -8.654 1.00 68.88 70 LEU A O 1
ATOM 558 N N . VAL A 1 71 ? 14.455 -6.289 -8.565 1.00 67.25 71 VAL A N 1
ATOM 559 C CA . VAL A 1 71 ? 15.528 -7.296 -8.545 1.00 67.25 71 VAL A CA 1
ATOM 560 C C . VAL A 1 71 ? 16.318 -7.252 -9.845 1.00 67.25 71 VAL A C 1
ATOM 562 O O . VAL A 1 71 ? 17.540 -7.324 -9.808 1.00 67.25 71 VAL A O 1
ATOM 565 N N . GLU A 1 72 ? 15.647 -7.058 -10.978 1.00 64.12 72 GLU A N 1
ATOM 566 C CA . GLU A 1 72 ? 16.300 -6.868 -12.270 1.00 64.12 72 GLU A CA 1
ATOM 567 C C . GLU A 1 72 ? 17.149 -5.588 -12.277 1.00 64.12 72 GLU A C 1
ATOM 569 O O . GLU A 1 72 ? 18.351 -5.638 -12.524 1.00 64.12 72 GLU A O 1
ATOM 574 N N . LYS A 1 73 ? 16.582 -4.442 -11.888 1.00 63.62 73 LYS A N 1
ATOM 575 C CA . LYS A 1 73 ? 17.303 -3.160 -11.878 1.00 63.62 73 LYS A CA 1
ATOM 576 C C . LYS A 1 73 ? 18.498 -3.145 -10.914 1.00 63.62 73 LYS A C 1
ATOM 578 O O . LYS A 1 73 ? 19.562 -2.639 -11.264 1.00 63.62 73 LYS A O 1
ATOM 583 N N . LEU A 1 74 ? 18.342 -3.695 -9.708 1.00 62.94 74 LEU A N 1
ATOM 584 C CA . LEU A 1 74 ? 19.421 -3.795 -8.717 1.00 62.94 74 LEU A CA 1
ATOM 585 C C . LEU A 1 74 ? 20.430 -4.896 -9.071 1.00 62.94 74 LEU A C 1
ATOM 587 O O . LEU A 1 74 ? 21.624 -4.720 -8.843 1.00 62.94 74 LEU A O 1
ATOM 591 N N . GLY A 1 75 ? 19.971 -6.003 -9.656 1.00 59.81 75 GLY A N 1
ATOM 592 C CA . GLY A 1 75 ? 20.812 -7.114 -10.097 1.00 59.81 75 GLY A CA 1
ATOM 593 C C . GLY A 1 75 ? 21.723 -6.735 -11.262 1.00 59.81 75 GLY A C 1
ATOM 594 O O . GLY A 1 75 ? 22.892 -7.109 -11.258 1.00 59.81 75 GLY A O 1
ATOM 595 N N . ILE A 1 76 ? 21.235 -5.922 -12.206 1.00 56.12 76 ILE A N 1
ATOM 596 C CA . ILE A 1 76 ? 22.043 -5.399 -13.319 1.00 56.12 76 ILE A CA 1
ATOM 597 C C . ILE A 1 76 ? 23.060 -4.357 -12.818 1.00 56.12 76 ILE A C 1
ATOM 599 O O . ILE A 1 76 ? 24.198 -4.320 -13.282 1.00 56.12 76 ILE A O 1
ATOM 603 N N . HIS A 1 77 ? 22.692 -3.522 -11.841 1.00 52.22 77 HIS A N 1
ATOM 604 C CA . HIS A 1 77 ? 23.587 -2.488 -11.306 1.00 52.22 77 HIS A CA 1
ATOM 605 C C . HIS A 1 77 ? 24.656 -3.017 -10.334 1.00 52.22 77 HIS A C 1
ATOM 607 O O . HIS A 1 77 ? 25.636 -2.317 -10.084 1.00 52.22 77 HIS A O 1
ATOM 613 N N . ASN A 1 78 ? 24.541 -4.248 -9.827 1.00 48.69 78 ASN A N 1
ATOM 614 C CA . ASN A 1 78 ? 25.545 -4.836 -8.932 1.00 48.69 78 ASN A CA 1
ATOM 615 C C . ASN A 1 78 ? 26.795 -5.386 -9.661 1.00 48.69 78 ASN A C 1
ATOM 617 O O . ASN A 1 78 ? 27.607 -6.066 -9.039 1.00 48.69 78 ASN A O 1
ATOM 621 N N . GLN A 1 79 ? 26.982 -5.099 -10.959 1.00 49.59 79 GLN A N 1
ATOM 622 C CA . GLN A 1 79 ? 28.159 -5.546 -11.722 1.00 49.59 79 GLN A CA 1
ATOM 623 C C . GLN A 1 79 ? 28.959 -4.427 -12.414 1.00 49.59 79 GLN A C 1
ATOM 625 O O . GLN A 1 79 ? 29.718 -4.701 -13.339 1.00 49.59 79 GLN A O 1
ATOM 630 N N . SER A 1 80 ? 28.861 -3.175 -11.957 1.00 51.31 80 SER A N 1
ATOM 631 C CA . SER A 1 80 ? 29.783 -2.114 -12.392 1.00 51.31 80 SER A CA 1
ATOM 632 C C . SER A 1 80 ? 30.530 -1.520 -11.203 1.00 51.31 80 SER A C 1
ATOM 634 O O . SER A 1 80 ? 30.108 -0.523 -10.624 1.00 51.31 80 SER A O 1
ATOM 636 N N . GLY A 1 81 ? 31.654 -2.140 -10.845 1.00 49.00 81 GLY A N 1
ATOM 637 C CA . GLY A 1 81 ? 32.547 -1.603 -9.819 1.00 49.00 81 GLY A CA 1
ATOM 638 C C . GLY A 1 81 ? 33.719 -2.498 -9.433 1.00 49.00 81 GLY A C 1
ATOM 639 O O . GLY A 1 81 ? 34.124 -2.505 -8.277 1.00 49.00 81 GLY A O 1
ATOM 640 N N . SER A 1 82 ? 34.254 -3.289 -10.357 1.00 57.03 82 SER A N 1
ATOM 641 C CA . SER A 1 82 ? 35.564 -3.920 -10.197 1.00 57.03 82 SER A CA 1
ATOM 642 C C . SER A 1 82 ? 36.192 -4.055 -11.573 1.00 57.03 82 SER A C 1
ATOM 644 O O . SER A 1 82 ? 36.037 -5.090 -12.200 1.00 57.03 82 SER A O 1
ATOM 646 N N . GLU A 1 83 ? 36.850 -3.001 -12.059 1.00 46.72 83 GLU A N 1
ATOM 647 C CA . GLU A 1 83 ? 38.171 -3.170 -12.669 1.00 46.72 83 GLU A CA 1
ATOM 648 C C . GLU A 1 83 ? 38.893 -1.839 -12.927 1.00 46.72 83 GLU A C 1
ATOM 650 O O . GLU A 1 83 ? 38.390 -0.976 -13.640 1.00 46.72 83 GLU A O 1
ATOM 655 N N . LYS A 1 84 ? 40.115 -1.813 -12.374 1.00 42.31 84 LYS A N 1
ATOM 656 C CA . LYS A 1 84 ? 41.308 -0.986 -12.630 1.00 42.31 84 LYS A CA 1
ATOM 657 C C . LYS A 1 84 ? 41.361 0.451 -12.120 1.00 42.31 84 LYS A C 1
ATOM 659 O O . LYS A 1 84 ? 40.695 1.340 -12.682 1.00 42.31 84 LYS A O 1
#

pLDDT: mean 70.38, std 15.72, range [26.95, 89.88]

Radius of gyration: 15.46 Å; chains: 1; bounding box: 59×22×27 Å

Secondary structure (DSSP, 8-state):
--------SHHHHHHT---SS--SEEEEE-TT----SHHHHHHHHHHHHHHHHTT-EEEEESHHHHHHHHHHHHHHHTTSS---

Foldseek 3Di:
DDDDDDDDDLVVVVVVDDLPDQDQEDEAECLVAADQEPVSVVSVVVVVVSNVVSNHHYHYHNVCVNCPNVCVVVVVVVPPDDDD